Protein AF-B7QMG8-F1 (afdb_monomer)

Nearest PDB structures (foldseek):
  7sly-assembly1_A  TM=9.063E-01  e=1.151E-08  Homo sapiens
  9izl-assembly2_B  TM=9.301E-01  e=3.933E-08  Homo sapiens
  4cyy-assembly1_A  TM=9.055E-01  e=2.846E-08  Homo sapiens
  5azs-assembly1_A  TM=2.805E-01  e=3.081E+00  Pseudomonas aeruginosa PAO1

Mean predicted aligned error: 5.03 Å

Secondary structure (DSSP, 8-state):
---S---HHHHTTTEE----TT--TTTSGGGS-HHHHHHHHHHHHHT--EEEEEEEEEEPPTT-TT--TTSEEEEEEEEEE-TTS-EEE-

pLDDT: mean 89.63, std 10.63, range [49.72, 98.69]

Foldseek 3Di:
DPDPDDDPVRVVVFADADDAFPDQLCPPPPVGDPVLNVQLVVLQVVLHKDKDWGKHKDAADPPDPPADPVRIDIDGDIWIAGSNSTTHHD

InterPro domains:
  IPR003010 Carbon-nitrogen hydrolase [PF00795] (11-89)
  IPR003010 Carbon-nitrogen hydrolase [PS50263] (1-90)
  IPR036526 Carbon-nitrogen hydrolase superfamily [G3DSA:3.60.110.10] (1-90)
  IPR036526 Carbon-nitrogen hydrolase superfamily [SSF56317] (32-90)
  IPR040154 Biotinidase/VNN family [PTHR10609] (15-90)

Solvent-accessible surface area (backbone atoms only — not comparable to full-atom values): 5244 Å² total; per-residue (Å²): 130,88,73,96,82,68,56,78,73,58,42,64,82,67,36,40,68,72,77,64,65,75,44,42,30,56,73,58,55,84,82,34,46,75,66,53,21,51,54,14,37,51,16,29,76,69,56,32,73,40,77,46,79,45,40,30,39,40,75,53,66,87,93,55,90,86,55,49,96,84,49,51,44,79,40,88,37,55,39,31,28,35,41,78,9,30,30,71,43,107

Structure (mmCIF, N/CA/C/O backbone):
data_AF-B7QMG8-F1
#
_entry.id   AF-B7QMG8-F1
#
loop_
_atom_site.group_PDB
_atom_site.id
_atom_site.type_symbol
_atom_site.label_atom_id
_atom_site.label_alt_id
_atom_site.label_comp_id
_atom_site.label_asym_id
_atom_site.label_entity_id
_atom_site.label_seq_id
_atom_site.pdbx_PDB_ins_code
_atom_site.Cartn_x
_atom_site.Cartn_y
_atom_site.Cartn_z
_atom_site.occupancy
_atom_site.B_iso_or_equiv
_atom_site.auth_seq_id
_atom_site.auth_comp_id
_atom_site.auth_asym_id
_atom_site.auth_atom_id
_atom_site.pdbx_PDB_model_num
ATOM 1 N N . MET A 1 1 ? -11.846 7.680 -7.199 1.00 49.72 1 MET A N 1
ATOM 2 C CA . MET A 1 1 ? -11.528 6.524 -8.058 1.00 49.72 1 MET A CA 1
ATOM 3 C C . MET A 1 1 ? -10.969 7.114 -9.337 1.00 49.72 1 MET A C 1
ATOM 5 O O . MET A 1 1 ? -11.718 7.794 -10.027 1.00 49.72 1 MET A O 1
ATOM 9 N N . VAL A 1 2 ? -9.654 7.023 -9.560 1.00 59.47 2 VAL A N 1
ATOM 10 C CA . VAL A 1 2 ? -9.065 7.507 -10.820 1.00 59.47 2 VAL A CA 1
ATOM 11 C C . VAL A 1 2 ? -9.562 6.552 -11.901 1.00 59.47 2 VAL A C 1
ATOM 13 O O . VAL A 1 2 ? -9.291 5.353 -11.835 1.00 59.47 2 VAL A O 1
ATOM 16 N N . GLY A 1 3 ? -10.417 7.070 -12.783 1.00 57.53 3 GLY A N 1
ATOM 17 C CA . GLY A 1 3 ? -11.019 6.322 -13.879 1.00 57.53 3 GLY A CA 1
ATOM 18 C C . GLY A 1 3 ? -9.951 5.880 -14.872 1.00 57.53 3 GLY A C 1
ATOM 19 O O . GLY A 1 3 ? -8.999 6.611 -15.129 1.00 57.53 3 GLY A O 1
ATOM 20 N N . LEU A 1 4 ? -10.104 4.659 -15.375 1.00 64.88 4 LEU A N 1
ATOM 21 C CA . LEU A 1 4 ? -9.187 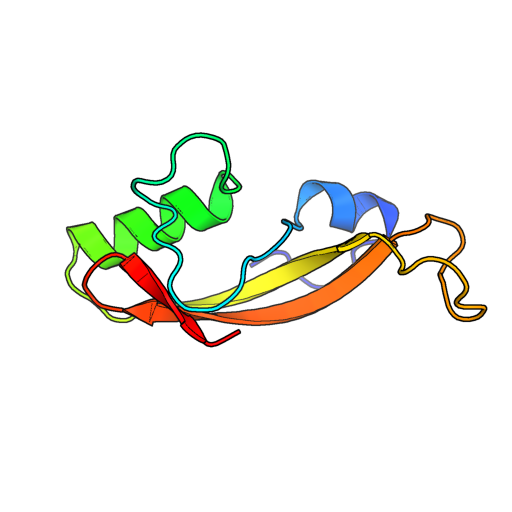3.995 -16.295 1.00 64.88 4 LEU A CA 1
ATOM 22 C C . LEU A 1 4 ? -9.110 4.738 -17.633 1.00 64.88 4 LEU A C 1
ATOM 24 O O . LEU A 1 4 ? -9.974 4.527 -18.470 1.00 64.88 4 LEU A O 1
ATOM 28 N N . GLU A 1 5 ? -8.088 5.580 -17.789 1.00 62.62 5 GLU A N 1
ATOM 29 C CA . GLU A 1 5 ? -7.146 5.648 -18.920 1.00 62.62 5 GLU A CA 1
ATOM 30 C C . GLU A 1 5 ? -5.954 6.503 -18.460 1.00 62.62 5 GLU A C 1
ATOM 32 O O . GLU A 1 5 ? -5.930 7.712 -18.661 1.00 62.62 5 GLU A O 1
ATOM 37 N N . THR A 1 6 ? -4.985 5.889 -17.778 1.00 68.44 6 THR A N 1
ATOM 38 C CA . THR A 1 6 ? -3.739 6.561 -17.393 1.00 68.44 6 THR A CA 1
ATOM 39 C C . THR A 1 6 ? -2.554 5.826 -17.991 1.00 68.44 6 THR A C 1
ATOM 41 O O . THR A 1 6 ? -2.399 4.610 -17.849 1.00 68.44 6 THR A O 1
ATOM 44 N N . SER A 1 7 ? -1.708 6.574 -18.689 1.00 84.38 7 SER A N 1
ATOM 45 C CA . SER A 1 7 ? -0.397 6.097 -19.121 1.00 84.38 7 SER A CA 1
ATOM 46 C C . SER A 1 7 ? 0.442 5.653 -17.912 1.00 84.38 7 SER A C 1
ATOM 48 O O . SER A 1 7 ? 0.185 6.045 -16.769 1.00 84.38 7 SER A O 1
ATOM 50 N N . ARG A 1 8 ? 1.477 4.832 -18.140 1.00 86.19 8 ARG A N 1
ATOM 51 C CA . ARG A 1 8 ? 2.380 4.391 -17.057 1.00 86.19 8 ARG A CA 1
ATOM 52 C C . ARG A 1 8 ? 3.046 5.564 -16.330 1.00 86.19 8 ARG A C 1
ATOM 54 O O . ARG A 1 8 ? 3.276 5.481 -15.127 1.00 86.19 8 ARG A O 1
ATOM 61 N N . ASP A 1 9 ? 3.277 6.662 -17.041 1.00 84.50 9 ASP A N 1
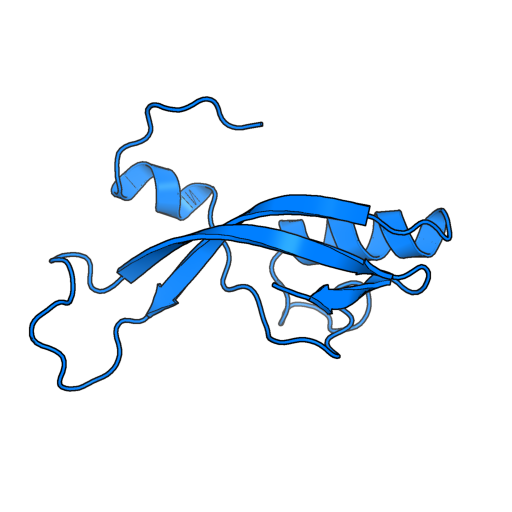ATOM 62 C CA . ASP A 1 9 ? 3.851 7.879 -16.476 1.00 84.50 9 ASP A CA 1
ATOM 63 C C . ASP A 1 9 ? 2.879 8.549 -15.493 1.00 84.50 9 ASP A C 1
ATOM 65 O O . ASP A 1 9 ? 3.263 8.872 -14.368 1.00 84.50 9 ASP A O 1
ATOM 69 N N . GLU A 1 10 ? 1.600 8.668 -15.858 1.00 84.56 10 GLU A N 1
ATOM 70 C CA . GLU A 1 10 ? 0.558 9.248 -14.998 1.00 84.56 10 GLU A CA 1
ATOM 71 C C . GLU A 1 10 ? 0.276 8.397 -13.754 1.00 84.56 10 GLU A C 1
ATOM 73 O O . GLU A 1 10 ? 0.018 8.940 -12.678 1.00 84.56 10 GLU A O 1
ATOM 78 N N . LEU A 1 11 ? 0.391 7.066 -13.850 1.00 87.12 11 LEU A N 1
ATOM 79 C CA . LEU A 1 11 ? 0.240 6.175 -12.691 1.00 87.12 11 LEU A CA 1
ATOM 80 C C . LEU A 1 11 ? 1.246 6.478 -11.575 1.00 87.12 11 LEU A C 1
ATOM 82 O O . LEU A 1 11 ? 0.933 6.266 -10.405 1.00 87.12 11 LEU A O 1
ATOM 86 N N . THR A 1 12 ? 2.414 7.035 -11.899 1.00 85.50 12 THR A N 1
ATOM 87 C CA . THR A 1 12 ? 3.429 7.411 -10.900 1.00 85.50 12 THR A CA 1
ATOM 88 C C . THR A 1 12 ? 2.925 8.482 -9.927 1.00 85.50 12 THR A C 1
ATOM 90 O O . THR A 1 12 ? 3.391 8.548 -8.796 1.00 85.50 12 THR A O 1
ATOM 93 N N . GLN A 1 13 ? 1.946 9.301 -10.324 1.00 87.31 13 GLN A N 1
ATOM 94 C CA . GLN A 1 13 ? 1.350 10.329 -9.458 1.00 87.31 13 GLN A CA 1
ATOM 95 C C . GLN A 1 13 ? 0.242 9.782 -8.544 1.00 87.31 13 GLN A C 1
ATOM 97 O O . GLN A 1 13 ? -0.244 10.489 -7.659 1.00 87.31 13 GLN A O 1
ATOM 102 N N . HIS A 1 14 ? -0.197 8.544 -8.777 1.00 88.38 14 HIS A N 1
ATOM 103 C CA . HIS A 1 14 ? -1.374 7.953 -8.139 1.00 88.38 14 HIS A CA 1
ATOM 104 C C . HIS A 1 14 ? -1.110 6.602 -7.468 1.00 88.38 14 HIS A C 1
ATOM 106 O O . HIS A 1 14 ? -2.030 6.043 -6.868 1.00 88.38 14 HIS A O 1
ATOM 112 N N . ALA A 1 15 ? 0.109 6.077 -7.575 1.00 91.69 15 ALA A N 1
ATOM 113 C CA . ALA A 1 15 ? 0.517 4.819 -6.976 1.00 91.69 15 ALA A CA 1
ATOM 114 C C . ALA A 1 15 ? 1.455 5.048 -5.787 1.00 91.69 15 ALA A C 1
ATOM 116 O O . ALA A 1 15 ? 2.261 5.975 -5.789 1.00 91.69 15 ALA A O 1
ATOM 117 N N . GLU A 1 16 ? 1.363 4.175 -4.789 1.00 93.25 16 GLU A N 1
ATOM 118 C CA . GLU A 1 16 ? 2.252 4.160 -3.624 1.00 93.25 16 GLU A CA 1
ATOM 119 C C . GLU A 1 16 ? 2.883 2.778 -3.469 1.00 93.25 16 GLU A C 1
ATOM 121 O O . GLU A 1 16 ? 2.331 1.784 -3.939 1.00 93.25 16 GLU A O 1
ATOM 126 N N . ASP A 1 17 ? 4.032 2.704 -2.798 1.00 93.81 17 ASP A N 1
ATOM 127 C CA . ASP A 1 17 ? 4.607 1.423 -2.388 1.00 93.81 17 ASP A CA 1
ATOM 128 C C . ASP A 1 17 ? 3.799 0.879 -1.201 1.00 93.81 17 ASP A C 1
ATOM 130 O O . ASP A 1 17 ? 3.896 1.377 -0.078 1.00 93.81 17 ASP A O 1
ATOM 134 N N . ILE A 1 18 ? 2.949 -0.121 -1.455 1.00 94.94 18 ILE A N 1
ATOM 135 C CA . ILE A 1 18 ? 2.060 -0.657 -0.421 1.00 94.94 18 ILE A CA 1
ATOM 136 C C . ILE A 1 18 ? 2.825 -1.668 0.446 1.00 94.94 18 ILE A C 1
ATOM 138 O O . ILE A 1 18 ? 3.240 -2.702 -0.086 1.00 94.94 18 ILE A O 1
ATOM 142 N N . PRO A 1 19 ? 2.997 -1.470 1.767 1.00 93.62 19 PRO A N 1
ATOM 143 C CA . PRO A 1 19 ? 3.756 -2.391 2.612 1.00 93.62 19 PRO A CA 1
ATOM 144 C C . PRO A 1 19 ? 3.015 -3.722 2.830 1.00 93.62 19 PRO A C 1
ATOM 146 O O . PRO A 1 19 ? 1.924 -3.961 2.304 1.00 93.62 19 PRO A O 1
ATOM 149 N N . GLY A 1 20 ? 3.663 -4.659 3.522 1.00 91.81 20 GLY A N 1
ATOM 150 C CA . GLY A 1 20 ? 3.053 -5.942 3.879 1.00 91.81 20 GLY A CA 1
ATOM 151 C C . GLY A 1 20 ? 2.030 -5.820 5.021 1.00 91.81 20 GLY A C 1
ATOM 152 O O . GLY A 1 20 ? 1.916 -4.764 5.644 1.00 91.81 20 GLY A O 1
ATOM 153 N N . PRO A 1 21 ? 1.291 -6.900 5.328 1.00 95.94 21 PRO A N 1
ATOM 154 C CA . PRO A 1 21 ? 0.419 -6.941 6.499 1.00 95.94 21 PRO A CA 1
ATOM 155 C C . PRO A 1 21 ? 1.183 -6.709 7.811 1.00 95.94 21 PRO A C 1
ATOM 157 O O . PRO A 1 21 ? 2.323 -7.147 7.959 1.00 95.94 21 PRO A O 1
ATOM 160 N N . GLY A 1 22 ? 0.527 -6.066 8.778 1.00 95.69 22 GLY A N 1
ATOM 161 C CA . GLY A 1 22 ? 1.072 -5.750 10.104 1.00 95.69 22 GLY A CA 1
ATOM 162 C C . GLY A 1 22 ? 1.522 -4.297 10.281 1.00 95.69 22 GLY A C 1
ATOM 163 O O . GLY A 1 22 ? 1.693 -3.857 11.414 1.00 95.69 22 GLY A O 1
ATOM 164 N N . THR A 1 23 ? 1.657 -3.538 9.195 1.00 95.19 23 THR A N 1
ATOM 165 C CA . THR A 1 23 ? 2.003 -2.107 9.223 1.00 95.19 23 THR A CA 1
ATOM 166 C C . THR A 1 23 ? 0.803 -1.251 9.646 1.00 95.19 23 THR A C 1
ATOM 168 O O . THR A 1 23 ? -0.335 -1.556 9.271 1.00 95.19 23 THR A O 1
ATOM 171 N N . LEU A 1 24 ? 1.038 -0.163 10.390 1.00 96.25 24 LEU A N 1
ATOM 172 C CA . LEU A 1 24 ? 0.022 0.793 10.841 1.00 96.25 24 LEU A CA 1
ATOM 173 C C . LEU A 1 24 ? 0.315 2.195 10.265 1.00 96.25 24 LEU A C 1
ATOM 175 O O . LEU A 1 24 ? 0.780 3.082 10.987 1.00 96.25 24 LEU A O 1
ATOM 179 N N . PRO A 1 25 ? -0.040 2.453 8.988 1.00 95.88 25 PRO A N 1
ATOM 180 C CA . PRO A 1 25 ? 0.330 3.692 8.298 1.00 95.88 25 PRO A CA 1
ATOM 181 C C . PRO A 1 25 ? -0.070 4.986 9.015 1.00 95.88 25 PRO A C 1
ATOM 183 O O . PRO A 1 25 ? 0.611 5.997 8.914 1.00 95.88 25 PRO A O 1
ATOM 186 N N . CYS A 1 26 ? -1.166 4.973 9.779 1.00 95.44 26 CYS A N 1
ATOM 187 C CA . CYS A 1 26 ? -1.608 6.141 10.540 1.00 95.44 26 CYS A CA 1
ATOM 188 C C . CYS A 1 26 ? -0.616 6.596 11.629 1.00 95.44 26 CYS A C 1
ATOM 190 O O . CYS A 1 26 ? -0.680 7.748 12.058 1.00 95.44 26 CYS A O 1
ATOM 192 N N . LEU A 1 27 ? 0.245 5.702 12.130 1.00 93.44 27 LEU A N 1
ATOM 193 C CA . LEU A 1 27 ? 1.206 5.991 13.201 1.00 93.44 27 LEU A CA 1
ATOM 194 C C . LEU A 1 27 ? 2.672 5.863 12.774 1.00 93.44 27 LEU A C 1
ATOM 196 O O . LEU A 1 27 ? 3.528 6.409 13.466 1.00 93.44 27 LEU A O 1
ATOM 200 N N . ASP A 1 28 ? 2.954 5.214 11.645 1.00 86.19 28 ASP A N 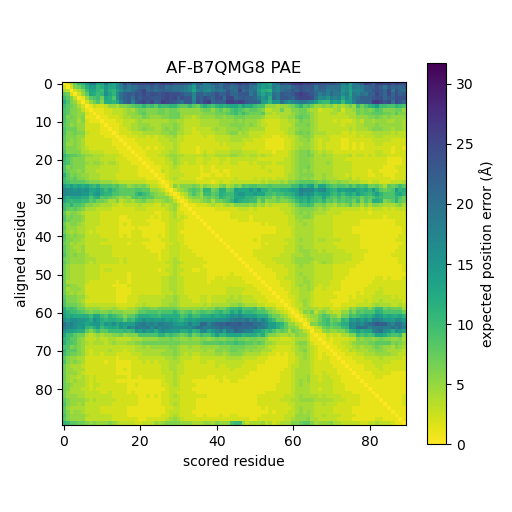1
ATOM 201 C CA . ASP A 1 28 ? 4.320 4.939 11.174 1.00 86.19 28 ASP A CA 1
ATOM 202 C C . ASP A 1 28 ? 5.022 6.169 10.542 1.00 86.19 28 ASP A C 1
ATOM 204 O O . ASP A 1 28 ? 6.146 6.079 10.057 1.00 86.19 28 ASP A O 1
ATOM 208 N N . GLY A 1 29 ? 4.398 7.355 10.581 1.00 73.62 29 GLY A N 1
ATOM 209 C CA . GLY A 1 29 ? 5.004 8.615 10.134 1.00 73.62 29 GLY A CA 1
ATOM 210 C C . GLY A 1 29 ? 5.127 8.740 8.610 1.00 73.62 29 GLY A C 1
ATOM 211 O O . GLY A 1 29 ? 4.232 8.326 7.875 1.00 73.62 29 GLY A O 1
ATOM 212 N N . GLU A 1 30 ? 6.217 9.358 8.135 1.00 68.88 30 GLU A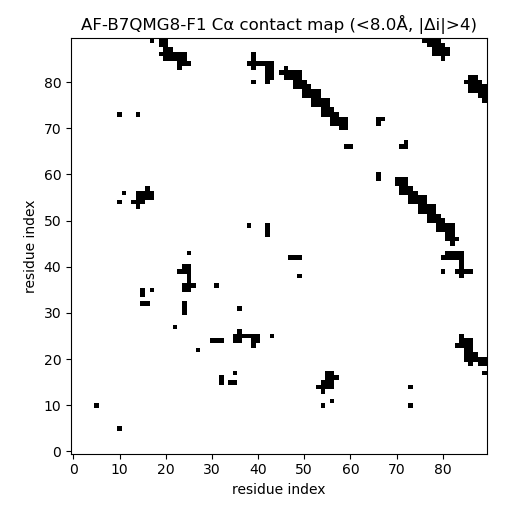 N 1
ATOM 213 C CA . GLU A 1 30 ? 6.482 9.588 6.700 1.00 68.88 30 GLU A CA 1
ATOM 214 C C . GLU A 1 30 ? 6.925 8.328 5.937 1.00 68.88 30 GLU A C 1
ATOM 216 O O . GLU A 1 30 ? 7.030 8.369 4.713 1.00 68.88 30 GLU A O 1
ATOM 221 N N . GLU A 1 31 ? 7.165 7.200 6.618 1.00 78.25 31 GLU A N 1
ATOM 222 C CA . GLU A 1 31 ? 7.535 5.947 5.939 1.00 78.25 31 GLU A CA 1
ATOM 223 C C . GLU A 1 31 ? 6.375 5.353 5.131 1.00 78.25 31 GLU A C 1
ATOM 225 O O . GLU A 1 31 ? 6.588 4.610 4.175 1.00 78.25 31 GLU A O 1
ATOM 230 N N . SER A 1 32 ? 5.139 5.697 5.499 1.00 83.44 32 SER A N 1
ATOM 231 C CA . SER A 1 32 ? 3.947 5.337 4.740 1.00 83.44 32 SER A CA 1
ATOM 232 C C . SER A 1 32 ? 3.513 6.468 3.814 1.00 83.44 32 SER A C 1
ATOM 234 O O . SER A 1 32 ? 3.507 7.642 4.189 1.00 83.44 32 SER A O 1
ATOM 236 N N . GLY A 1 33 ? 3.086 6.105 2.604 1.00 89.50 33 GLY A N 1
ATOM 237 C CA . GLY A 1 33 ? 2.586 7.066 1.627 1.00 89.50 33 GLY A CA 1
ATOM 238 C C . GLY A 1 33 ? 1.336 7.829 2.110 1.00 89.50 33 GLY A C 1
ATOM 239 O O . GLY A 1 33 ? 0.544 7.315 2.911 1.00 89.50 33 GLY A O 1
ATOM 240 N N . PRO A 1 34 ? 1.138 9.082 1.657 1.00 93.00 34 PRO A N 1
ATOM 241 C CA . PRO A 1 34 ? 0.064 9.954 2.136 1.00 93.00 34 PRO A CA 1
ATOM 242 C C . PRO A 1 34 ? -1.353 9.391 1.932 1.00 93.00 34 PRO A C 1
ATOM 244 O O . PRO A 1 34 ? -2.249 9.709 2.723 1.00 93.00 34 PRO A O 1
ATOM 247 N N . LEU A 1 35 ? -1.593 8.587 0.894 1.00 93.38 35 LEU A N 1
ATOM 248 C CA . LEU A 1 35 ? -2.860 7.895 0.663 1.00 93.38 35 LEU A CA 1
ATOM 249 C C . LEU A 1 35 ? -3.074 6.821 1.731 1.00 93.38 35 LEU A C 1
ATOM 251 O O . LEU A 1 35 ? -4.118 6.831 2.390 1.00 93.38 35 LEU A O 1
ATOM 255 N N . LEU A 1 36 ? -2.098 5.935 1.939 1.00 95.06 36 LEU A N 1
ATOM 256 C CA . LEU A 1 36 ? -2.186 4.883 2.953 1.00 95.06 36 LEU A CA 1
ATOM 257 C C . LEU A 1 36 ? -2.367 5.439 4.364 1.00 95.06 36 LEU A C 1
ATOM 259 O O . LEU A 1 36 ? -3.242 4.966 5.093 1.00 95.06 36 LEU A O 1
ATOM 263 N N . SER A 1 37 ? -1.613 6.474 4.734 1.00 95.94 37 SER A N 1
ATOM 264 C CA . SER A 1 37 ? -1.719 7.110 6.051 1.00 95.94 37 SER A CA 1
ATOM 265 C C . SER A 1 37 ? -3.114 7.696 6.277 1.00 95.94 37 SER A C 1
ATOM 267 O O . SER A 1 37 ? -3.723 7.474 7.327 1.00 95.94 37 SER A O 1
ATOM 269 N N . LYS A 1 38 ? -3.697 8.359 5.266 1.00 96.44 38 LYS A N 1
ATOM 270 C CA . LYS A 1 38 ? -5.079 8.867 5.338 1.00 96.44 38 LYS A CA 1
ATOM 271 C C . LYS A 1 38 ? -6.103 7.743 5.474 1.00 96.44 38 LYS A C 1
ATOM 273 O O . LYS A 1 38 ? -6.989 7.838 6.321 1.00 96.44 38 LYS A O 1
ATOM 278 N N . LEU A 1 39 ? -5.999 6.685 4.670 1.00 97.12 39 LEU A N 1
ATOM 279 C CA . LEU A 1 39 ? -6.934 5.553 4.697 1.00 97.12 39 LEU A CA 1
ATOM 280 C C . LEU A 1 39 ? -6.870 4.795 6.028 1.00 97.12 39 LEU A C 1
ATOM 282 O O . LEU A 1 39 ? -7.908 4.535 6.639 1.00 97.12 39 LEU A O 1
ATOM 286 N N . SER A 1 40 ? -5.659 4.526 6.513 1.00 97.81 40 SER A N 1
ATOM 287 C CA . SER A 1 40 ? -5.403 3.917 7.818 1.00 97.81 40 SER A CA 1
ATOM 288 C C . SER A 1 40 ? -5.993 4.761 8.951 1.00 97.81 40 SER A C 1
ATOM 290 O O . SER A 1 40 ? -6.738 4.244 9.788 1.00 97.81 40 SER A O 1
ATOM 292 N N . CYS A 1 41 ? -5.759 6.080 8.950 1.00 97.75 41 CYS A N 1
ATOM 293 C CA . CYS A 1 41 ? -6.338 6.963 9.960 1.00 97.75 41 CYS A CA 1
ATOM 294 C C . CYS A 1 41 ? -7.864 7.047 9.870 1.00 97.75 41 CYS A C 1
ATOM 296 O O . CYS A 1 41 ? -8.520 7.097 10.909 1.00 97.75 41 CYS A O 1
ATOM 298 N N . M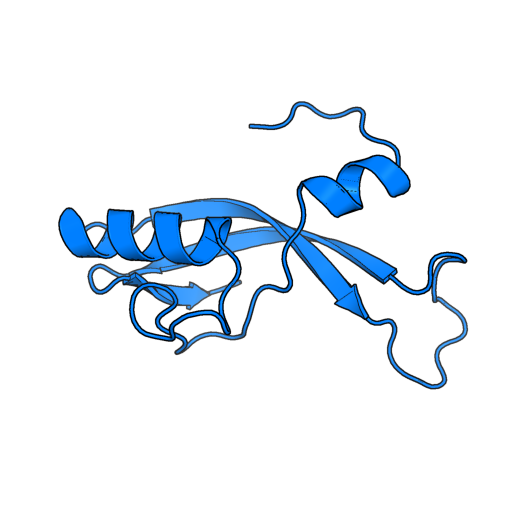ET A 1 42 ? -8.453 7.017 8.670 1.00 98.19 42 MET A N 1
ATOM 299 C CA . MET A 1 42 ? -9.910 6.965 8.514 1.00 98.19 42 MET A CA 1
ATOM 300 C C . MET A 1 42 ? -10.499 5.672 9.088 1.00 98.19 42 MET A C 1
ATOM 302 O O . MET A 1 42 ? -11.495 5.740 9.813 1.00 98.19 42 MET A O 1
ATOM 306 N N . ALA A 1 43 ? -9.884 4.516 8.814 1.00 98.56 43 ALA A N 1
ATOM 307 C CA . ALA A 1 43 ? -10.307 3.234 9.377 1.00 98.56 43 ALA A CA 1
ATOM 308 C C . ALA A 1 43 ? -10.231 3.249 10.913 1.00 98.56 43 ALA A C 1
ATOM 310 O O . ALA A 1 43 ? -11.212 2.925 11.590 1.00 98.56 43 ALA A O 1
ATOM 311 N N . ARG A 1 44 ? -9.112 3.742 11.461 1.00 98.38 44 ARG A N 1
ATOM 312 C CA . ARG A 1 44 ? -8.872 3.881 12.904 1.00 98.38 44 ARG A CA 1
ATOM 313 C C . ARG A 1 44 ? -9.847 4.835 13.593 1.00 98.38 44 ARG A C 1
ATOM 315 O O . ARG A 1 44 ? -10.433 4.483 14.615 1.00 98.38 44 ARG A O 1
ATOM 322 N N . ALA A 1 45 ? -10.029 6.039 13.050 1.00 98.44 45 ALA A N 1
ATOM 323 C CA . ALA A 1 45 ? -10.871 7.077 13.647 1.00 98.44 45 ALA A CA 1
ATOM 324 C C . ALA A 1 45 ? -12.342 6.645 13.733 1.00 98.44 45 ALA A C 1
ATOM 326 O O . ALA A 1 45 ? -13.024 6.954 14.708 1.00 98.44 45 ALA A O 1
ATOM 327 N N . ASN A 1 46 ? -12.807 5.879 12.743 1.00 98.62 46 ASN A N 1
ATOM 328 C CA . ASN A 1 46 ? -14.185 5.397 12.674 1.00 98.62 46 ASN A CA 1
ATOM 329 C C . ASN A 1 46 ? -14.365 3.973 13.227 1.00 98.62 46 ASN A C 1
ATOM 331 O O . ASN A 1 46 ? -15.495 3.504 13.337 1.00 98.62 46 ASN A O 1
ATOM 335 N N . ARG A 1 47 ? -13.276 3.286 13.604 1.00 98.44 47 ARG A N 1
ATOM 336 C CA . ARG A 1 47 ? -13.265 1.885 14.066 1.00 98.44 47 ARG A CA 1
ATOM 337 C C . ARG A 1 47 ? -13.952 0.921 13.090 1.00 98.44 47 ARG A C 1
ATOM 339 O O . ARG A 1 47 ? -14.685 0.016 13.503 1.00 98.44 47 ARG A O 1
ATOM 346 N N . ILE A 1 48 ? -13.701 1.099 11.797 1.00 98.62 48 ILE A N 1
ATOM 347 C CA . ILE A 1 48 ? -14.269 0.278 10.718 1.00 98.62 48 ILE A CA 1
ATOM 348 C C . ILE A 1 48 ? -13.190 -0.566 10.047 1.00 98.62 48 ILE A C 1
ATOM 350 O O . ILE A 1 48 ? -12.023 -0.192 10.040 1.00 98.62 48 ILE A O 1
ATOM 354 N N . TYR A 1 49 ? -13.597 -1.687 9.452 1.00 98.56 49 TYR A N 1
ATOM 355 C CA . TYR A 1 49 ? -12.787 -2.303 8.405 1.00 98.56 49 TYR A CA 1
ATOM 356 C C . TYR A 1 49 ? -12.948 -1.487 7.127 1.00 98.56 49 TYR A C 1
ATOM 358 O O . TYR A 1 49 ? -14.066 -1.107 6.775 1.00 98.56 49 TYR A O 1
ATOM 366 N N . LEU A 1 50 ? -11.843 -1.240 6.435 1.00 98.50 50 LEU A N 1
ATOM 367 C CA . LEU A 1 50 ? -11.831 -0.509 5.176 1.00 98.50 50 LEU A CA 1
ATOM 368 C C . LEU A 1 50 ? -11.141 -1.369 4.120 1.00 98.50 50 LEU A C 1
ATOM 370 O O . LEU A 1 50 ? -9.975 -1.712 4.278 1.00 98.50 50 LEU A O 1
ATOM 374 N N . VAL A 1 51 ? -11.859 -1.711 3.052 1.00 98.12 51 VAL A N 1
ATOM 375 C CA . VAL A 1 51 ? -11.300 -2.411 1.888 1.00 98.12 51 VAL A CA 1
ATOM 376 C C . VAL A 1 51 ? -11.341 -1.459 0.708 1.00 98.12 51 VAL A C 1
ATOM 378 O O . VAL A 1 51 ? -12.401 -0.926 0.379 1.00 98.12 51 VAL A O 1
ATOM 381 N N . VAL A 1 52 ? -10.189 -1.218 0.094 1.00 96.94 52 VAL A N 1
ATOM 382 C CA . VAL A 1 52 ? -10.037 -0.240 -0.986 1.00 96.94 52 VAL A CA 1
ATOM 383 C C . VAL A 1 52 ? -9.177 -0.792 -2.102 1.00 96.94 52 VAL A C 1
ATOM 385 O O . VAL A 1 52 ? -8.268 -1.578 -1.865 1.00 96.94 52 VAL A O 1
ATOM 388 N N . ASN A 1 53 ? -9.459 -0.347 -3.319 1.00 95.50 53 ASN A N 1
ATOM 389 C CA . ASN A 1 53 ? -8.665 -0.656 -4.493 1.00 95.50 53 ASN A CA 1
ATOM 390 C C . ASN A 1 53 ? -7.754 0.539 -4.812 1.00 95.50 53 ASN A C 1
ATOM 392 O O . ASN A 1 53 ? -8.248 1.658 -4.977 1.00 95.50 53 ASN A O 1
ATOM 396 N N . VAL A 1 54 ? -6.441 0.312 -4.844 1.00 93.56 54 VAL A N 1
ATOM 397 C CA . VAL A 1 54 ? -5.397 1.328 -5.058 1.00 93.56 54 VAL A CA 1
ATOM 398 C C . VAL A 1 54 ? -4.372 0.835 -6.080 1.00 93.56 54 VAL A C 1
ATOM 400 O O . VAL A 1 54 ? -4.350 -0.346 -6.430 1.00 93.56 54 VAL A O 1
ATOM 403 N N . TYR A 1 55 ? -3.515 1.734 -6.560 1.00 93.19 55 TYR A N 1
ATOM 404 C CA . TYR A 1 55 ? -2.373 1.365 -7.391 1.00 93.19 55 TYR A CA 1
ATOM 405 C C . TYR A 1 55 ? -1.136 1.149 -6.510 1.00 93.19 55 TYR A C 1
ATOM 407 O O . TYR A 1 55 ? -0.718 2.062 -5.801 1.00 93.19 55 TYR A O 1
ATOM 415 N N . ASP A 1 56 ? -0.567 -0.055 -6.550 1.00 94.19 56 ASP A N 1
ATOM 416 C CA . ASP A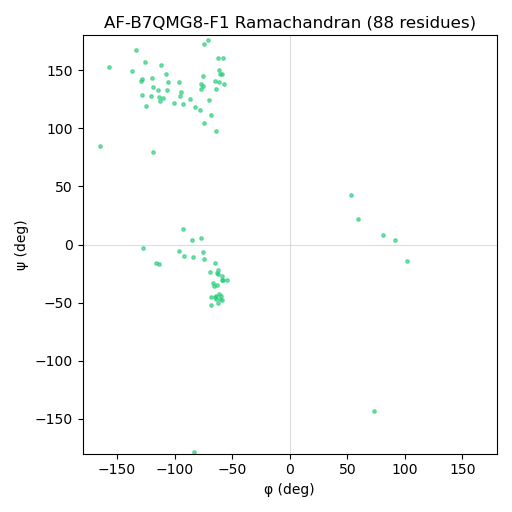 1 56 ? 0.695 -0.398 -5.884 1.00 94.19 56 ASP A CA 1
ATOM 417 C C . ASP A 1 56 ? 1.849 -0.245 -6.870 1.00 94.19 56 ASP A C 1
ATOM 419 O O . ASP A 1 56 ? 1.777 -0.754 -7.993 1.00 94.19 56 ASP A O 1
ATOM 423 N N . GLN A 1 57 ? 2.907 0.441 -6.452 1.00 92.88 57 GLN A N 1
ATOM 424 C CA . GLN A 1 57 ? 4.133 0.588 -7.217 1.00 92.88 57 GLN A CA 1
ATOM 425 C C . GLN A 1 57 ? 5.291 -0.114 -6.513 1.00 92.88 57 GLN A C 1
ATOM 427 O O . GLN A 1 57 ? 5.611 0.196 -5.370 1.00 92.88 57 GLN A O 1
ATOM 432 N N . LYS A 1 58 ? 5.988 -0.997 -7.234 1.00 92.69 58 LYS A N 1
ATOM 433 C CA . LYS A 1 58 ? 7.203 -1.663 -6.749 1.00 92.69 58 LYS A CA 1
ATOM 434 C C . LYS A 1 58 ? 8.411 -1.344 -7.620 1.00 92.69 58 LYS A C 1
ATOM 436 O O . LYS A 1 58 ? 8.271 -1.286 -8.847 1.00 92.69 58 LYS A O 1
ATOM 441 N N . PRO A 1 59 ? 9.608 -1.197 -7.025 1.00 91.06 59 PRO A N 1
ATOM 442 C CA . PRO A 1 59 ? 10.833 -1.240 -7.804 1.00 91.06 59 PRO A CA 1
ATOM 443 C C . PRO A 1 59 ? 10.949 -2.606 -8.485 1.00 91.06 59 PRO A C 1
ATOM 445 O O . PRO A 1 59 ? 10.526 -3.634 -7.944 1.00 91.06 59 PRO A O 1
ATOM 448 N N . CYS A 1 60 ? 11.526 -2.631 -9.683 1.00 89.50 60 CYS A N 1
ATOM 449 C CA . CYS A 1 60 ? 11.853 -3.902 -10.305 1.00 89.50 60 CYS A CA 1
ATOM 450 C C . CYS A 1 60 ? 12.905 -4.664 -9.482 1.00 89.50 60 CYS A C 1
ATOM 452 O O . CYS A 1 60 ? 13.920 -4.078 -9.103 1.00 89.50 60 CYS A O 1
ATOM 454 N N . PRO A 1 61 ? 12.710 -5.973 -9.243 1.00 83.50 61 PRO A N 1
ATOM 455 C CA . PRO A 1 61 ? 13.731 -6.812 -8.630 1.00 83.50 61 PRO A CA 1
ATOM 456 C C . PRO A 1 61 ? 14.994 -6.865 -9.494 1.00 83.50 61 PRO A C 1
ATOM 458 O O . PRO A 1 61 ? 14.903 -7.010 -10.719 1.00 83.50 61 PRO A O 1
ATOM 461 N N . GLU A 1 62 ? 16.164 -6.817 -8.857 1.00 79.00 62 GLU A N 1
ATOM 462 C CA . GLU A 1 62 ? 17.444 -6.988 -9.545 1.00 79.00 62 GLU A CA 1
ATOM 463 C C . GLU A 1 62 ? 17.496 -8.334 -10.290 1.00 79.00 62 GLU A C 1
ATOM 465 O O . GLU A 1 62 ? 17.046 -9.369 -9.795 1.00 79.00 62 GLU A O 1
ATOM 470 N N . GLY A 1 63 ? 18.040 -8.324 -11.510 1.00 72.50 63 GLY A N 1
ATOM 471 C CA . GLY A 1 63 ? 18.283 -9.542 -12.290 1.00 72.50 63 GLY A CA 1
ATOM 472 C C . GLY A 1 63 ? 17.075 -10.125 -13.037 1.00 72.50 63 GLY A C 1
ATOM 473 O O . GLY A 1 63 ? 17.197 -11.211 -13.605 1.00 72.50 63 GLY A O 1
ATOM 474 N N . ARG A 1 64 ? 15.920 -9.441 -13.091 1.00 72.06 64 ARG A N 1
ATOM 475 C CA . ARG A 1 64 ? 14.776 -9.876 -13.919 1.00 72.06 64 ARG A CA 1
ATOM 476 C C . ARG A 1 64 ? 14.737 -9.208 -15.293 1.00 72.06 64 ARG A C 1
ATOM 478 O O . ARG A 1 64 ? 14.685 -7.992 -15.411 1.00 72.06 64 ARG A O 1
ATOM 485 N N . THR A 1 65 ? 14.629 -10.033 -16.334 1.00 68.31 65 THR A N 1
ATOM 486 C CA . THR A 1 65 ? 14.465 -9.621 -17.741 1.00 68.31 65 THR A CA 1
ATOM 487 C C . THR A 1 65 ? 13.063 -9.112 -18.089 1.00 68.31 65 THR A C 1
ATOM 489 O O . THR A 1 65 ? 12.878 -8.532 -19.152 1.00 68.31 65 THR A O 1
ATOM 492 N N . SER A 1 66 ? 12.068 -9.310 -17.218 1.00 79.62 66 SER A N 1
ATOM 493 C CA . SER A 1 66 ? 10.667 -8.924 -17.455 1.00 79.62 66 SER A CA 1
ATOM 494 C C . SER A 1 66 ? 10.306 -7.532 -16.921 1.00 79.62 66 SER A C 1
ATOM 496 O O . SER A 1 66 ? 9.126 -7.231 -16.743 1.00 79.62 66 SER A O 1
ATOM 498 N N . CYS A 1 67 ? 11.300 -6.724 -16.564 1.00 86.31 67 CYS A N 1
ATOM 499 C CA . CYS A 1 67 ? 11.068 -5.391 -16.036 1.00 86.31 67 CYS A CA 1
ATOM 500 C C . CYS A 1 67 ? 10.698 -4.413 -17.171 1.00 86.31 67 CYS A C 1
ATOM 502 O O . CYS A 1 67 ? 11.362 -4.424 -18.210 1.00 86.31 67 CYS A O 1
ATOM 504 N N . PRO A 1 68 ? 9.661 -3.570 -17.007 1.00 88.44 68 PRO A N 1
ATOM 505 C CA . PRO A 1 68 ? 9.365 -2.502 -17.957 1.00 88.44 68 PRO A CA 1
ATOM 506 C C . PRO A 1 68 ? 10.505 -1.475 -18.048 1.00 88.44 68 PRO A C 1
ATOM 508 O O . PRO A 1 68 ? 11.321 -1.347 -17.139 1.00 88.44 68 PRO A O 1
ATOM 511 N N . SER A 1 69 ? 10.537 -0.694 -19.129 1.00 87.31 69 SER A N 1
ATOM 512 C CA . SER A 1 69 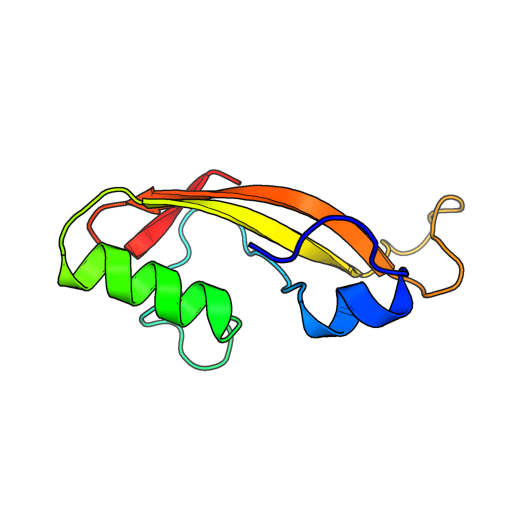? 11.606 0.283 -19.397 1.00 87.31 69 SER A CA 1
ATOM 513 C C . SER A 1 69 ? 11.731 1.405 -18.356 1.00 87.31 69 SER A C 1
ATOM 515 O O . SER A 1 69 ? 12.788 2.017 -18.249 1.00 87.31 69 SER A O 1
ATOM 517 N N . ASP A 1 70 ? 10.671 1.679 -17.592 1.00 87.50 70 ASP A N 1
ATOM 518 C CA . ASP A 1 70 ? 10.635 2.672 -16.506 1.00 87.50 70 ASP A CA 1
ATOM 519 C C . ASP A 1 70 ? 11.139 2.125 -15.153 1.00 87.50 70 ASP A C 1
ATOM 521 O O . ASP A 1 70 ? 11.112 2.829 -14.141 1.00 87.50 70 ASP A O 1
ATOM 525 N N . ASN A 1 71 ? 11.610 0.873 -15.126 1.00 88.88 71 ASN A N 1
ATOM 526 C CA . ASN A 1 71 ? 12.105 0.164 -13.947 1.00 88.88 71 ASN A CA 1
ATOM 527 C C . ASN A 1 71 ? 11.097 0.013 -12.794 1.00 88.88 71 ASN A C 1
ATOM 529 O O . ASN A 1 71 ? 11.487 -0.187 -11.637 1.00 88.88 71 ASN A O 1
ATOM 533 N N . ARG A 1 72 ? 9.794 0.099 -13.092 1.00 90.25 72 ARG A N 1
ATOM 534 C CA . ARG A 1 72 ? 8.715 0.077 -12.097 1.00 90.25 72 ARG A CA 1
ATOM 535 C C . ARG A 1 72 ? 7.661 -0.969 -12.446 1.00 90.25 72 ARG A C 1
ATOM 537 O O . ARG A 1 72 ? 7.290 -1.175 -13.600 1.00 90.25 72 ARG A O 1
ATOM 544 N N . LEU A 1 73 ? 7.130 -1.634 -11.432 1.00 91.44 73 LEU A N 1
ATOM 545 C CA . LEU A 1 73 ? 5.990 -2.536 -11.556 1.00 91.44 73 LEU A CA 1
ATOM 546 C C . LEU A 1 73 ? 4.775 -1.852 -10.941 1.00 91.44 73 LEU A C 1
ATOM 548 O O . LEU A 1 73 ? 4.878 -1.305 -9.848 1.00 91.44 73 LEU A O 1
ATOM 552 N N . PHE A 1 74 ? 3.648 -1.880 -11.648 1.00 91.88 74 PHE A N 1
ATOM 553 C CA . PHE A 1 74 ? 2.384 -1.332 -11.170 1.00 91.88 74 PHE A CA 1
ATOM 554 C C . PHE A 1 74 ? 1.353 -2.447 -11.077 1.00 91.88 74 PHE A C 1
ATOM 556 O O . PHE A 1 74 ? 1.217 -3.244 -12.009 1.00 91.88 74 PHE A O 1
ATOM 563 N N . TYR A 1 75 ? 0.612 -2.471 -9.977 1.00 92.38 75 TYR A N 1
ATOM 564 C CA . TYR A 1 75 ? -0.440 -3.444 -9.726 1.00 92.38 75 TYR A CA 1
ATOM 565 C C . TYR A 1 75 ? -1.724 -2.733 -9.316 1.00 92.38 75 TYR A C 1
ATOM 567 O O . TYR A 1 75 ? -1.705 -1.756 -8.571 1.00 92.38 75 TYR A O 1
ATOM 575 N N . ASN A 1 76 ? -2.852 -3.235 -9.809 1.00 93.69 76 ASN A N 1
ATOM 576 C CA . ASN A 1 76 ? -4.142 -2.935 -9.213 1.00 93.69 76 ASN A CA 1
ATOM 577 C C . ASN A 1 76 ? -4.281 -3.810 -7.960 1.00 93.69 76 ASN A C 1
ATOM 579 O O . ASN A 1 76 ? -4.284 -5.037 -8.074 1.00 93.69 76 ASN A O 1
ATOM 583 N N . THR A 1 77 ? -4.354 -3.189 -6.785 1.00 95.38 77 THR A N 1
ATOM 584 C CA . THR A 1 77 ? -4.200 -3.883 -5.503 1.00 95.38 77 THR A CA 1
ATOM 585 C C . THR A 1 77 ? -5.365 -3.561 -4.580 1.00 95.38 77 THR A C 1
ATOM 587 O O . THR A 1 77 ? -5.684 -2.397 -4.336 1.00 95.38 77 THR A O 1
ATOM 590 N N . ASN A 1 78 ? -5.999 -4.600 -4.037 1.00 97.44 78 ASN A N 1
ATOM 591 C CA . ASN A 1 78 ? -6.974 -4.443 -2.963 1.00 97.44 78 ASN A CA 1
ATOM 592 C C . ASN A 1 78 ? -6.242 -4.443 -1.628 1.00 97.44 78 ASN A C 1
ATOM 594 O O . ASN A 1 78 ? -5.558 -5.404 -1.322 1.00 97.44 78 ASN A O 1
ATOM 598 N N . VAL A 1 79 ? -6.427 -3.413 -0.811 1.00 97.81 79 VAL A N 1
ATOM 599 C CA . VAL A 1 79 ? -5.830 -3.314 0.523 1.00 97.81 79 VAL A CA 1
ATOM 600 C C . VAL A 1 79 ? -6.940 -3.341 1.560 1.00 97.81 79 VAL A C 1
ATOM 602 O O . VAL A 1 79 ? -7.936 -2.624 1.427 1.00 97.81 79 VAL A O 1
ATOM 605 N N . ALA A 1 80 ? -6.770 -4.163 2.593 1.00 98.44 80 ALA A N 1
ATOM 606 C CA . ALA A 1 80 ? -7.686 -4.231 3.724 1.00 98.44 80 ALA A CA 1
ATOM 607 C C . ALA A 1 80 ? -7.028 -3.664 4.985 1.00 98.44 80 ALA A C 1
ATOM 609 O O . ALA A 1 80 ? -5.965 -4.130 5.398 1.00 98.44 80 ALA A O 1
ATOM 610 N N . PHE A 1 81 ? -7.700 -2.705 5.616 1.00 98.50 81 PHE A N 1
ATOM 611 C CA . PHE A 1 81 ? -7.361 -2.166 6.928 1.00 98.50 81 PHE A CA 1
ATOM 612 C C . PHE A 1 81 ? -8.338 -2.687 7.980 1.00 98.50 81 PHE A C 1
ATOM 614 O O . PHE A 1 81 ? -9.548 -2.751 7.732 1.00 98.50 81 PHE A O 1
ATOM 621 N N . ASP A 1 82 ? -7.830 -3.015 9.165 1.00 98.69 82 ASP A N 1
ATOM 622 C CA . ASP A 1 82 ? -8.662 -3.315 10.326 1.00 98.69 82 ASP A CA 1
ATOM 623 C C . ASP A 1 82 ? -9.124 -2.053 11.077 1.00 98.69 82 ASP A C 1
ATOM 625 O O . ASP A 1 82 ? -8.803 -0.916 10.725 1.00 98.69 82 ASP A O 1
ATOM 629 N N . ARG A 1 83 ? -9.874 -2.260 12.168 1.00 98.56 83 ARG A N 1
ATOM 630 C CA . ARG A 1 83 ? -10.444 -1.182 12.996 1.00 98.56 83 ARG A CA 1
ATOM 631 C C . ARG A 1 83 ? -9.408 -0.313 13.708 1.00 98.56 83 ARG A C 1
ATOM 633 O O . ARG A 1 83 ? -9.772 0.735 14.236 1.00 98.56 83 ARG A O 1
ATOM 640 N N . THR A 1 84 ? -8.160 -0.760 13.791 1.00 98.31 84 THR A N 1
ATOM 641 C CA . THR A 1 84 ? -7.052 0.007 14.368 1.00 98.31 84 THR A CA 1
ATOM 642 C C . THR A 1 84 ? -6.306 0.816 13.309 1.00 98.31 84 THR A C 1
ATOM 644 O O . THR A 1 84 ? -5.529 1.696 13.669 1.00 98.31 84 THR A O 1
ATOM 647 N N . GLY A 1 85 ? -6.604 0.585 12.025 1.00 97.94 85 GLY A N 1
ATOM 648 C CA . GLY A 1 85 ? -5.905 1.162 10.882 1.00 97.94 85 GLY A CA 1
ATOM 649 C C . GLY A 1 85 ? -4.751 0.296 10.374 1.00 97.94 85 GLY A C 1
ATOM 650 O O . GLY A 1 85 ? -4.045 0.727 9.464 1.00 97.94 85 GLY A O 1
ATOM 651 N N . THR A 1 86 ? -4.538 -0.897 10.929 1.00 97.81 86 THR A N 1
ATOM 652 C CA . THR A 1 86 ? -3.457 -1.796 10.511 1.00 97.81 86 THR A CA 1
ATOM 653 C C . THR A 1 86 ? -3.819 -2.487 9.204 1.00 97.81 86 THR A C 1
ATOM 655 O O . THR A 1 86 ? -4.956 -2.927 9.021 1.00 97.81 86 THR A 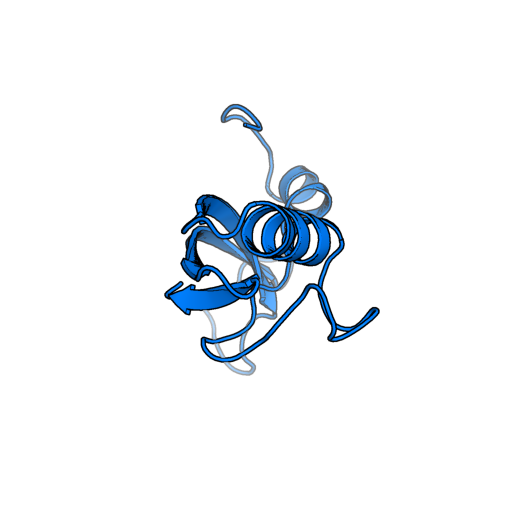O 1
ATOM 658 N N . ILE A 1 87 ? -2.856 -2.597 8.289 1.00 97.62 87 ILE A N 1
ATOM 659 C CA . ILE A 1 87 ? -3.014 -3.376 7.058 1.00 97.62 87 ILE A CA 1
ATOM 660 C C . ILE A 1 87 ? -3.046 -4.859 7.424 1.00 97.62 87 ILE A C 1
ATOM 662 O O . ILE A 1 87 ? -2.112 -5.378 8.032 1.00 97.62 87 ILE A O 1
ATOM 666 N N . VAL A 1 88 ? -4.105 -5.555 7.020 1.00 98.31 88 VAL A N 1
ATOM 667 C CA . VAL A 1 88 ? -4.298 -6.988 7.291 1.00 98.31 88 VAL A CA 1
ATOM 668 C C . VAL A 1 88 ? -4.248 -7.853 6.031 1.00 98.31 88 VAL A C 1
ATOM 670 O O . VAL A 1 88 ? -4.058 -9.061 6.142 1.00 98.31 88 VAL A O 1
ATOM 673 N N . ALA A 1 89 ? -4.379 -7.256 4.841 1.00 97.38 89 ALA A N 1
ATOM 674 C CA . ALA A 1 89 ? -4.215 -7.940 3.557 1.00 97.38 89 ALA A CA 1
ATOM 675 C C . ALA A 1 89 ? -3.872 -6.959 2.422 1.00 97.38 89 ALA A C 1
ATOM 677 O O . ALA A 1 89 ? -4.279 -5.792 2.475 1.00 97.38 89 ALA A O 1
ATOM 678 N N . ARG A 1 90 ? -3.169 -7.465 1.401 1.00 93.69 90 ARG A N 1
ATOM 679 C CA . ARG A 1 90 ? -2.941 -6.834 0.094 1.00 93.69 90 ARG A CA 1
ATOM 680 C C . ARG A 1 90 ? -2.909 -7.897 -1.005 1.00 93.69 90 ARG A C 1
ATOM 682 O O . ARG A 1 90 ? -2.418 -9.006 -0.691 1.00 93.69 90 ARG A O 1
#

Organism: Ixodes scapularis (NCBI:txid6945)

Radius of gyration: 13.98 Å; Cα contacts (8 Å, |Δi|>4): 156; chains: 1; bounding box: 33×20×34 Å

Sequence (90 aa):
MVGLETSRDELTQHAEDIPGPGTLPCLDGEESGPLLSKLSCMARANRIYLVVNVYDQKPCPEGRTSCPSDNRLFYNTNVAFDRTGTIVAR

=== Feature glossary ===
The record interleaves many kinds of information about one protein. Here is each kind framed as the question it answers.

Q: What does the local fold look like, residue by residue?
A: A 3Di character summarizes, for each residue, the relative orientation of the Cα frame of its nearest spatial neighbor. Because it encodes fold topology rather than chemistry, 3Di alignments detect remote structural similarity that sequence alignment misses.

Q: Which residues are in helices, strands, or loops?
A: Secondary structure is the local, repeating backbone conformation. DSSP classifies it into eight states by reading the hydrogen-bond network: three helix types (H, G, I), two β types (E, B), two non-regular types (T, S), and unstructured coil (-).

Q: How big and how compact is the whole molecule?
A: Three whole-structure scalars: the radius of gyration (RMS distance of Cα from centroid, in Å), the count of Cα–Cα contacts (pairs closer than 8 Å and separated by more than four residues in sequence — i.e. tertiary, not local, contacts), and the bounding-box dimensions. Together they distinguish compact globular folds from extended fibres or disordered chains.

Q: How confident is the AlphaFold model at each residue?
A: For AlphaFold models, the B-factor field carries pLDDT — the model's own estimate of local accuracy on a 0–100 scale. Regions with pLDDT<50 should be treated as essentially unmodeled; they often correspond to intrinsically disordered segments.

Q: What family and function is it annotated with?
A: Functional annotations link the protein to curated databases. InterPro entries identify conserved domains and families by matching the sequence against member-database signatures (Pfam, PROSIT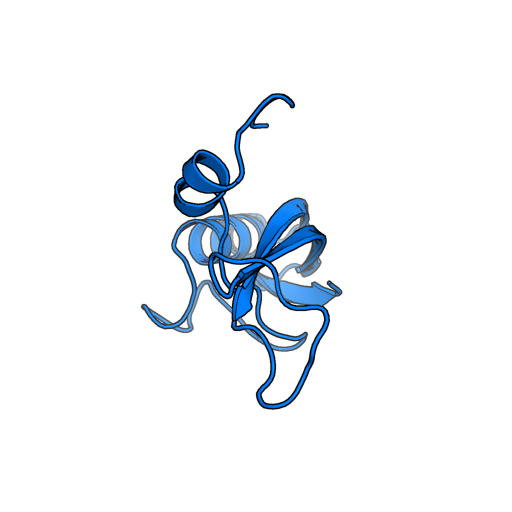E, CDD, …). Gene Ontology (GO) terms describe molecular function, biological process, and cellular component in a controlled vocabulary. CATH places the structure in a hierarchical fold classification (Class/Architecture/Topology/Homologous-superfamily). The organism is the source species.

Q: What known structures does this most resemble?
A: Nearest PDB neighbors are the top structural matches found by Foldseek when searching this structure against the entire Protein Data Bank. Each hit reports a TM-score (0 to 1; >0.5 almost always implies the same fold) and an E-value. These are *structural* homologs — they may share no detectable sequence similarity.

Q: Which residues are buried vs exposed?
A: Solvent-accessible surface area (SASA) is the area in Å² traced out by the centre of a 1.4 Å probe sphere (a water molecule) rolled over the protein's van der Waals surface (Shrake–Rupley / Lee–Richards construction). Buried residues have near-zero SASA; fully exposed residues can exceed 200 Å². The total SASA scales roughly with the number of surface residues.

Q: What are the backbone torsion angles?
A: φ (phi) and ψ (psi) are the two rotatable backbone dihedrals per residue: φ is the C(i-1)–N–Cα–C torsion, ψ is the N–Cα–C–N(i+1) torsion, both in degrees on (−180°, 180°]. α-helical residues cluster near (−60°, −45°); β-strand residues near (−120°, +130°). A Ramachandran plot is simply a scatter of (φ, ψ) for every residue.

Q: Are the domains correctly placed relative to each other?
A: Predicted aligned error is AlphaFold's pairwise confidence. Unlike pLDDT (per-residue), PAE is per-residue-pair and captures whether two parts of the structure are correctly placed relative to each other. Units are ångströms of expected positional error.

Q: What if only a Cα trace is available?
A: P-SEA three-state annotation labels each residue as helix, strand, or coil based purely on the geometry of the Cα trace. It serves as a fallback when the full backbone (and thus DSSP) is unavailable.

Q: What is the amino-acid chain?
A: This is the polypeptide sequence — one letter per residue, N-terminus first. Length ranges from a few dozen residues for small domains to over a thousand for large multi-domain proteins.

Q: What do the rendered images show?
A: The six renders are orthographic views along the three Cartesian axes in both directions. Representation (cartoon, sticks, or surface) and color scheme (sequence-rainbow or by-chain) vary across proteins so the training set covers all the common visualization conventions.

Q: What do the diagnostic plots show?
A: Plot images: a contact map (which residues are close in 3D, as an N×N binary image), a Ramachandran scatter (backbone torsion angles, revealing secondary-structure composition at a glance), and — for AlphaFold structures — a PAE heatmap (pairwise prediction confidence).

Q: How mobile is each atom in the crystal?
A: B-factor (Debye–Waller factor) reflects atomic displacement in the crystal lattice. It is an experimental observable (units Å²), not a prediction; low values mean the atom is pinned down, high values mean it moves or is heterogeneous across the crystal.

Q: Where is each backbone atom in 3D?
A: The mmCIF table is the protein's shape written out atom by atom. For each backbone N, Cα, C, and carbonyl O, it records an (x, y, z) coordinate triple in Å plus the residue type, chain letter, and residue number.